Protein AF-A0A959PZJ1-F1 (afdb_monomer)

Mean predicted aligned error: 14.78 Å

Structure (mmCIF, N/CA/C/O backbone):
data_AF-A0A959PZJ1-F1
#
_entry.id   AF-A0A959PZJ1-F1
#
loop_
_atom_site.group_PDB
_atom_site.id
_atom_site.type_symbol
_atom_site.label_atom_id
_atom_site.label_alt_id
_atom_site.label_comp_id
_atom_site.label_asym_id
_atom_site.label_entity_id
_atom_site.label_seq_id
_atom_site.pdbx_PDB_ins_code
_atom_site.Cartn_x
_atom_site.Cartn_y
_atom_site.Cartn_z
_atom_site.occupancy
_atom_site.B_iso_or_equiv
_atom_site.auth_seq_id
_atom_site.auth_comp_id
_atom_site.auth_asym_id
_atom_site.auth_atom_id
_atom_site.pdbx_PDB_model_num
ATOM 1 N N . MET A 1 1 ? 11.926 2.101 31.659 1.00 60.25 1 MET A N 1
ATOM 2 C CA . MET A 1 1 ? 12.029 3.269 30.749 1.00 60.25 1 MET A CA 1
ATOM 3 C C . MET A 1 1 ? 13.164 3.153 29.732 1.00 60.25 1 MET A C 1
ATOM 5 O O . MET A 1 1 ? 12.874 3.204 28.548 1.00 60.25 1 MET A O 1
ATOM 9 N N . ARG A 1 2 ? 14.420 2.883 30.128 1.00 76.94 2 ARG A N 1
ATOM 10 C CA . ARG A 1 2 ? 15.550 2.706 29.180 1.00 76.94 2 ARG A CA 1
ATOM 11 C C . ARG A 1 2 ? 15.312 1.690 28.051 1.00 76.94 2 ARG A C 1
ATOM 13 O O . ARG A 1 2 ? 15.648 1.971 26.910 1.00 76.94 2 ARG A O 1
ATOM 20 N N . LYS A 1 3 ? 14.697 0.538 28.348 1.00 74.31 3 LYS A N 1
ATOM 21 C CA . LYS A 1 3 ? 14.401 -0.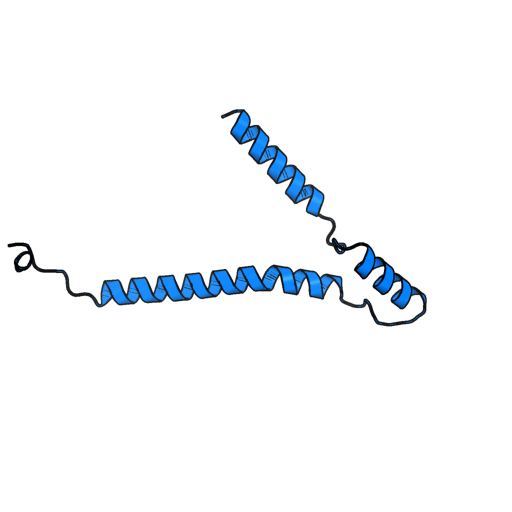499 27.337 1.00 74.31 3 LYS A CA 1
ATOM 22 C C . LYS A 1 3 ? 13.304 -0.084 26.350 1.00 74.31 3 LYS A C 1
ATOM 24 O O . LYS A 1 3 ? 13.353 -0.455 25.187 1.00 74.31 3 LYS A O 1
ATOM 29 N N . LEU A 1 4 ? 12.366 0.741 26.814 1.00 88.56 4 LEU A N 1
ATOM 30 C CA . LEU A 1 4 ? 11.290 1.313 26.005 1.00 88.56 4 LEU A CA 1
ATOM 31 C C . LEU A 1 4 ? 11.847 2.385 25.061 1.00 88.56 4 LEU A C 1
ATOM 33 O O . LEU A 1 4 ? 11.548 2.363 23.877 1.00 88.56 4 LEU A O 1
ATOM 37 N N . ILE A 1 5 ? 12.751 3.234 25.563 1.00 92.25 5 ILE A N 1
ATOM 38 C CA . ILE A 1 5 ? 13.478 4.231 24.763 1.00 92.25 5 ILE A CA 1
ATOM 39 C C . ILE A 1 5 ? 14.341 3.546 23.693 1.00 92.25 5 ILE A C 1
ATOM 41 O O . ILE A 1 5 ? 14.270 3.920 22.530 1.00 92.25 5 ILE A O 1
ATOM 45 N N . LEU A 1 6 ? 15.094 2.500 24.055 1.00 92.81 6 LEU A N 1
ATOM 46 C CA . LEU A 1 6 ? 15.882 1.711 23.098 1.00 92.81 6 LEU A CA 1
ATOM 47 C C . LEU A 1 6 ? 15.009 1.065 22.016 1.00 92.81 6 LEU A C 1
ATOM 49 O O . LEU A 1 6 ? 15.355 1.129 20.841 1.00 92.81 6 LEU A O 1
ATOM 53 N N . SER A 1 7 ? 13.865 0.491 22.394 1.00 91.12 7 SER A N 1
ATOM 54 C CA . SER A 1 7 ? 12.926 -0.103 21.437 1.00 91.12 7 SER A CA 1
ATOM 55 C C . SER A 1 7 ? 12.327 0.937 20.485 1.00 91.12 7 SER A C 1
ATOM 57 O O . SER A 1 7 ? 12.117 0.646 19.310 1.00 91.12 7 SER A O 1
ATOM 59 N N . LEU A 1 8 ? 12.064 2.151 20.975 1.00 92.81 8 LEU A N 1
ATOM 60 C CA . LEU A 1 8 ? 11.480 3.241 20.194 1.00 92.81 8 LEU A CA 1
ATOM 61 C C . LEU A 1 8 ? 12.505 3.844 19.221 1.00 92.81 8 LEU A C 1
ATOM 63 O O . LEU A 1 8 ? 12.180 4.083 18.062 1.00 92.81 8 LEU A O 1
ATOM 67 N N . ILE A 1 9 ? 13.761 3.987 19.658 1.00 93.06 9 ILE A N 1
ATOM 68 C CA . ILE A 1 9 ? 14.889 4.387 18.804 1.00 93.06 9 ILE A CA 1
ATOM 69 C C . ILE A 1 9 ? 15.144 3.333 17.720 1.00 93.06 9 ILE A C 1
ATOM 71 O O . ILE A 1 9 ? 15.290 3.686 16.555 1.00 93.06 9 ILE A O 1
ATOM 75 N N . LEU A 1 10 ? 15.152 2.044 18.074 1.00 91.38 10 LEU A N 1
ATOM 76 C CA . LEU A 1 10 ? 15.368 0.959 17.113 1.00 91.38 10 LEU A CA 1
ATOM 77 C C . LEU A 1 10 ? 14.260 0.908 16.050 1.00 91.38 10 LEU A C 1
ATOM 79 O O . LEU A 1 10 ? 14.551 0.767 14.865 1.00 91.38 10 LEU A O 1
ATOM 83 N N . SER A 1 11 ? 13.004 1.083 16.468 1.00 87.25 11 SER A N 1
ATOM 84 C CA . SER A 1 11 ? 11.855 1.191 15.562 1.00 87.25 11 SER A CA 1
ATOM 85 C C . SER A 1 11 ? 11.999 2.385 14.612 1.00 87.25 11 SER A C 1
ATOM 87 O O . SER A 1 11 ? 11.868 2.236 13.400 1.00 87.25 11 SER A O 1
ATOM 89 N N . LEU A 1 12 ? 12.370 3.559 15.133 1.00 87.31 12 LEU A N 1
ATOM 90 C CA . LEU A 1 12 ? 12.565 4.765 14.328 1.00 87.31 12 LEU A CA 1
ATOM 91 C C . LEU A 1 12 ? 13.694 4.609 13.295 1.00 87.31 12 LEU A C 1
ATOM 93 O O . LEU A 1 12 ? 13.536 5.008 12.143 1.00 87.31 12 LEU A O 1
ATOM 97 N N . VAL A 1 13 ? 14.812 3.987 13.682 1.00 85.44 13 VAL A N 1
ATOM 98 C CA . VAL A 1 13 ? 15.926 3.672 12.772 1.00 85.44 13 VAL A CA 1
ATOM 99 C C . VAL A 1 13 ? 15.480 2.705 11.675 1.00 85.44 13 VAL A C 1
ATOM 101 O O . VAL A 1 13 ? 15.827 2.905 10.514 1.00 85.44 13 VAL A O 1
ATOM 104 N N . PHE A 1 14 ? 14.670 1.699 12.006 1.00 80.12 14 PHE A N 1
ATOM 105 C CA . PHE A 1 14 ? 14.133 0.754 11.027 1.00 80.12 14 PHE A CA 1
ATOM 106 C C . PHE A 1 14 ? 13.182 1.430 10.024 1.00 80.12 14 PHE A C 1
ATOM 108 O O . PHE A 1 14 ? 13.276 1.189 8.822 1.00 80.12 14 PHE A O 1
ATOM 115 N N . LEU A 1 15 ? 12.329 2.348 10.492 1.00 73.62 15 LEU A N 1
ATOM 116 C CA . LEU A 1 15 ? 11.467 3.162 9.627 1.00 73.62 15 LEU A CA 1
ATOM 117 C C . LEU A 1 15 ? 12.277 4.077 8.694 1.00 73.62 15 LEU A C 1
ATOM 119 O O . LEU A 1 15 ? 11.907 4.257 7.537 1.00 73.62 15 LEU A O 1
ATOM 123 N N . MET A 1 16 ? 13.394 4.633 9.167 1.00 70.94 16 MET A N 1
ATOM 124 C CA . MET A 1 16 ? 14.291 5.450 8.341 1.00 70.94 16 MET A CA 1
ATOM 125 C C . MET A 1 16 ? 15.114 4.609 7.357 1.00 70.94 16 MET A C 1
ATOM 127 O O . MET A 1 16 ? 15.378 5.062 6.246 1.00 70.94 16 MET A O 1
ATOM 131 N N . ALA A 1 17 ? 15.469 3.371 7.707 1.00 65.81 17 ALA A N 1
ATOM 132 C CA . ALA A 1 17 ? 16.111 2.421 6.796 1.00 65.81 17 ALA A CA 1
ATOM 133 C C . ALA A 1 17 ? 15.165 1.937 5.678 1.00 65.81 17 ALA A C 1
ATOM 135 O O . ALA A 1 17 ? 15.622 1.565 4.600 1.00 65.81 17 ALA A O 1
ATOM 136 N N . ALA A 1 18 ? 13.848 2.017 5.888 1.00 61.25 18 ALA A N 1
ATOM 137 C CA . ALA A 1 18 ? 12.838 1.753 4.863 1.00 61.25 18 ALA A CA 1
ATOM 138 C C . ALA A 1 18 ? 12.710 2.874 3.803 1.00 61.25 18 ALA A C 1
ATOM 140 O O . ALA A 1 18 ? 11.883 2.768 2.901 1.00 61.25 18 ALA A O 1
ATOM 141 N N . SER A 1 19 ? 13.529 3.935 3.866 1.00 51.53 19 SER A N 1
ATOM 142 C CA . SER A 1 19 ? 13.490 5.091 2.946 1.00 51.53 19 SER A CA 1
ATOM 143 C C . SER A 1 19 ? 13.881 4.789 1.491 1.00 51.53 19 SER A C 1
ATOM 145 O O . SER A 1 19 ? 13.852 5.676 0.639 1.00 51.53 19 SER A O 1
ATOM 147 N N . SER A 1 20 ? 14.166 3.533 1.158 1.00 52.66 20 SER A N 1
ATOM 148 C CA . SER A 1 20 ? 14.257 3.094 -0.229 1.00 52.66 20 SER A CA 1
ATOM 149 C C . SER A 1 20 ? 12.886 2.592 -0.678 1.00 52.66 20 SER A C 1
ATOM 151 O O . SER A 1 20 ? 12.554 1.424 -0.497 1.00 52.66 20 SER A O 1
ATOM 153 N N . LEU A 1 21 ? 12.103 3.466 -1.319 1.00 53.91 21 LEU A N 1
ATOM 154 C CA . LEU A 1 21 ? 10.903 3.140 -2.119 1.00 53.91 21 LEU A CA 1
ATOM 155 C C . LEU A 1 21 ? 11.258 2.312 -3.376 1.00 53.91 21 LEU A C 1
ATOM 157 O O . LEU A 1 21 ? 10.765 2.534 -4.479 1.00 53.91 21 LEU A O 1
ATOM 161 N N . ILE A 1 22 ? 12.180 1.370 -3.224 1.00 54.56 22 ILE A N 1
ATOM 162 C CA . ILE A 1 22 ? 12.747 0.530 -4.259 1.00 54.56 22 ILE A CA 1
ATOM 163 C C . ILE A 1 22 ? 12.348 -0.883 -3.856 1.00 54.56 22 ILE A C 1
ATOM 165 O O . ILE A 1 22 ? 12.817 -1.396 -2.847 1.00 54.56 22 ILE A O 1
ATOM 169 N N . ALA A 1 23 ? 11.401 -1.440 -4.611 1.00 53.69 23 ALA A N 1
ATOM 170 C CA . ALA A 1 23 ? 10.732 -2.719 -4.393 1.00 53.69 23 ALA A CA 1
ATOM 171 C C . ALA A 1 23 ? 11.503 -3.717 -3.502 1.00 53.69 23 ALA A C 1
ATOM 173 O O . ALA A 1 23 ? 12.574 -4.195 -3.873 1.00 53.69 23 ALA A O 1
ATOM 174 N N . GLN A 1 24 ? 10.900 -4.096 -2.368 1.00 54.06 24 GLN A N 1
ATOM 175 C CA . GLN A 1 24 ? 11.448 -5.054 -1.392 1.00 54.06 24 GLN A CA 1
ATOM 176 C C . GLN A 1 24 ? 11.551 -6.507 -1.912 1.00 54.06 24 GLN A C 1
ATOM 178 O O . GLN A 1 24 ? 11.925 -7.408 -1.167 1.00 54.06 24 GLN A O 1
ATOM 183 N N . CYS A 1 25 ? 11.257 -6.758 -3.192 1.00 65.44 25 CYS A N 1
ATOM 184 C CA . CYS A 1 25 ? 11.475 -8.049 -3.840 1.00 65.44 25 CYS A CA 1
ATOM 185 C C . CYS A 1 25 ? 12.529 -7.887 -4.951 1.00 65.44 25 CYS A C 1
ATOM 187 O O . CYS A 1 25 ? 12.192 -7.399 -6.037 1.00 65.44 25 CYS A O 1
ATOM 189 N N . PRO A 1 26 ? 13.791 -8.307 -4.726 1.00 61.78 26 PRO A N 1
ATOM 190 C CA . PRO A 1 26 ? 14.873 -8.117 -5.695 1.00 61.78 26 PRO A CA 1
ATO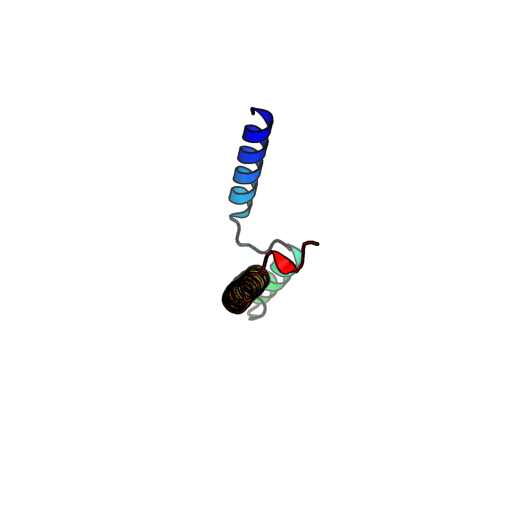M 191 C C . PRO A 1 26 ? 14.601 -8.835 -7.027 1.00 61.78 26 PRO A C 1
ATOM 193 O O . PRO A 1 26 ? 15.019 -8.355 -8.077 1.00 61.78 26 PRO A O 1
ATOM 196 N N . MET A 1 27 ? 13.822 -9.924 -7.008 1.00 63.50 27 MET A N 1
ATOM 197 C CA . MET A 1 27 ? 13.450 -10.690 -8.204 1.00 63.50 27 MET A C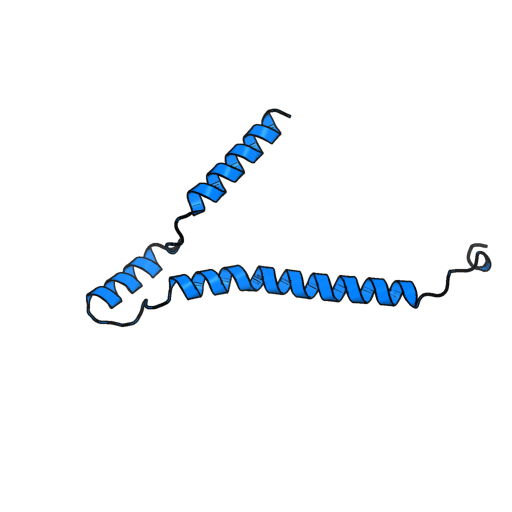A 1
ATOM 198 C C . MET A 1 27 ? 12.478 -9.928 -9.127 1.00 63.50 27 MET A C 1
ATOM 200 O O . MET A 1 27 ? 12.687 -9.879 -10.342 1.00 63.50 27 MET A O 1
ATOM 204 N N . CYS A 1 28 ? 11.448 -9.281 -8.567 1.00 69.50 28 CYS A N 1
ATOM 205 C CA . CYS A 1 28 ? 10.477 -8.507 -9.352 1.00 69.50 28 CYS A CA 1
ATOM 206 C C . CYS A 1 28 ? 11.110 -7.234 -9.930 1.00 69.50 28 CYS A C 1
ATOM 208 O O . CYS A 1 28 ? 10.806 -6.844 -11.056 1.00 69.50 28 CYS A O 1
ATOM 210 N N . ARG A 1 29 ? 12.031 -6.613 -9.180 1.00 70.56 29 ARG A N 1
ATOM 211 C CA . ARG A 1 29 ? 12.776 -5.436 -9.632 1.00 70.56 29 ARG A CA 1
ATOM 212 C C . ARG A 1 29 ? 13.752 -5.766 -10.760 1.00 70.56 29 ARG A C 1
ATOM 214 O O . ARG A 1 29 ? 13.717 -5.092 -11.782 1.00 70.56 29 ARG A O 1
ATOM 221 N N . ALA A 1 30 ? 14.576 -6.804 -10.602 1.00 72.88 30 ALA A N 1
ATOM 222 C CA . ALA A 1 30 ? 15.580 -7.173 -11.602 1.00 72.88 30 ALA A CA 1
ATOM 223 C C . ALA A 1 30 ? 14.945 -7.514 -12.961 1.00 72.88 30 ALA A C 1
ATOM 225 O O . ALA A 1 30 ? 15.436 -7.097 -14.008 1.00 72.88 30 ALA A O 1
ATOM 226 N N . THR A 1 31 ? 13.804 -8.208 -12.945 1.00 76.12 31 THR A N 1
ATOM 227 C CA . THR A 1 31 ? 13.063 -8.563 -14.165 1.00 76.12 31 THR A CA 1
ATOM 228 C C . THR A 1 31 ? 12.466 -7.331 -14.856 1.00 76.12 31 THR A C 1
ATOM 230 O O . THR A 1 31 ? 12.525 -7.214 -16.082 1.00 76.12 31 THR A O 1
ATOM 233 N N . ALA A 1 32 ? 11.920 -6.393 -14.075 1.00 76.50 32 ALA A N 1
ATOM 234 C CA . ALA A 1 32 ? 11.371 -5.135 -14.577 1.00 76.50 32 ALA A CA 1
ATOM 235 C C . ALA A 1 32 ? 12.462 -4.201 -15.136 1.00 76.50 32 ALA A C 1
ATOM 237 O O . ALA A 1 32 ? 12.298 -3.629 -16.210 1.00 76.50 32 ALA A O 1
ATOM 238 N N . GLU A 1 33 ? 13.603 -4.076 -14.453 1.00 75.25 33 GLU A N 1
ATOM 239 C CA . GLU A 1 33 ? 14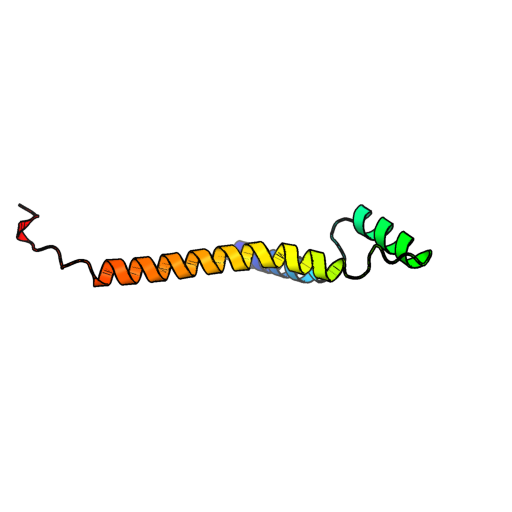.740 -3.278 -14.931 1.00 75.25 33 GLU A CA 1
ATOM 240 C C . GLU A 1 33 ? 15.365 -3.881 -16.195 1.00 75.25 33 GLU A C 1
ATOM 242 O O . GLU A 1 33 ? 15.647 -3.146 -17.139 1.00 75.25 33 GLU A O 1
ATOM 247 N N . SER A 1 34 ? 15.501 -5.210 -16.266 1.00 78.38 34 SER A N 1
ATOM 248 C CA . SER A 1 34 ? 15.981 -5.899 -17.469 1.00 78.38 34 SER A CA 1
ATOM 249 C C . SER A 1 34 ? 15.051 -5.676 -18.668 1.00 78.38 34 SER A C 1
ATOM 251 O O . SER A 1 34 ? 15.528 -5.387 -19.764 1.00 78.38 34 SER A O 1
ATOM 253 N N . ASN A 1 35 ? 13.728 -5.712 -18.465 1.00 80.62 35 ASN A N 1
ATOM 254 C CA . ASN A 1 35 ? 12.761 -5.392 -19.519 1.00 80.62 35 ASN A CA 1
ATOM 255 C C . ASN A 1 35 ? 12.911 -3.949 -20.016 1.00 80.62 35 ASN A C 1
ATOM 257 O O . ASN A 1 35 ? 12.944 -3.724 -21.222 1.00 80.62 35 ASN A O 1
ATOM 261 N N . LEU A 1 36 ? 13.045 -2.983 -19.104 1.00 81.44 36 LEU A N 1
ATOM 262 C CA . LEU A 1 36 ? 13.219 -1.570 -19.454 1.00 81.44 36 LEU A CA 1
ATOM 263 C C . LEU A 1 36 ? 14.524 -1.311 -20.226 1.00 81.44 36 LEU A C 1
ATOM 265 O O . LEU A 1 36 ? 14.522 -0.534 -21.179 1.00 81.44 36 LEU A O 1
ATOM 269 N N . GLN A 1 37 ? 15.624 -1.975 -19.853 1.00 80.81 37 GLN A N 1
ATOM 270 C CA . GLN A 1 37 ? 16.927 -1.834 -20.519 1.00 80.81 37 GLN A CA 1
ATOM 271 C C . GLN A 1 37 ? 16.936 -2.374 -21.956 1.00 80.81 37 GLN A C 1
ATOM 273 O O . GLN A 1 37 ? 17.647 -1.838 -22.801 1.00 80.81 37 GLN A O 1
ATOM 278 N N . HIS A 1 38 ? 16.116 -3.384 -22.255 1.00 84.19 38 HIS A N 1
ATOM 279 C CA . HIS A 1 38 ? 15.985 -3.961 -23.598 1.00 84.19 38 HIS A CA 1
ATOM 280 C C . HIS A 1 38 ? 14.842 -3.327 -24.418 1.00 84.19 38 HIS A C 1
ATOM 282 O O . HIS A 1 38 ? 14.376 -3.911 -25.393 1.00 84.19 38 HIS A O 1
ATOM 288 N N . GLY A 1 39 ? 14.374 -2.132 -24.032 1.00 79.75 39 GLY A N 1
ATOM 289 C CA . GLY A 1 39 ? 13.344 -1.375 -24.758 1.00 79.75 39 GLY A CA 1
ATOM 290 C C . GLY A 1 39 ? 11.897 -1.781 -24.453 1.00 79.75 39 GLY A C 1
ATOM 291 O O . GLY A 1 39 ? 10.965 -1.240 -25.048 1.00 79.75 39 GLY A O 1
ATOM 292 N N . GLY A 1 40 ? 11.686 -2.703 -23.514 1.00 78.56 40 GLY A N 1
ATOM 293 C CA . GLY A 1 40 ? 10.370 -3.078 -23.012 1.00 78.56 40 GLY A CA 1
ATOM 294 C C . GLY A 1 40 ? 9.763 -2.012 -22.095 1.00 78.56 40 G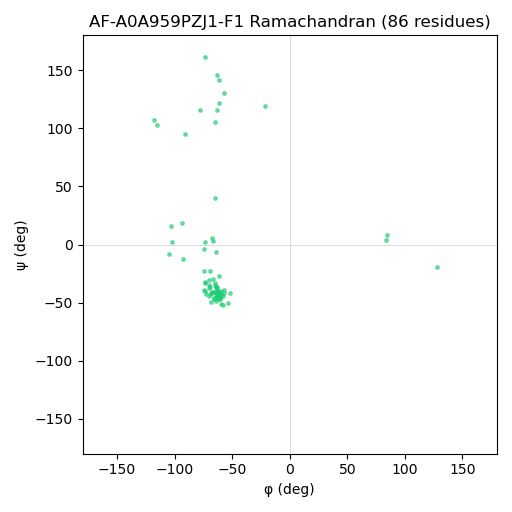LY A C 1
ATOM 295 O O . GLY A 1 40 ? 10.439 -1.146 -21.544 1.00 78.56 40 GLY A O 1
ATOM 296 N N . THR A 1 41 ? 8.446 -2.067 -21.907 1.00 79.38 41 THR A N 1
ATOM 297 C CA . THR A 1 41 ? 7.707 -1.157 -21.009 1.00 79.38 41 THR A CA 1
ATOM 298 C C . THR A 1 41 ? 7.288 -1.822 -19.699 1.00 79.38 41 THR A C 1
ATOM 300 O O . THR A 1 41 ? 6.834 -1.135 -18.780 1.00 79.38 41 THR A O 1
ATOM 303 N N . ALA A 1 42 ? 7.468 -3.143 -19.592 1.00 67.44 42 ALA A N 1
ATOM 304 C CA . ALA A 1 42 ? 7.181 -3.923 -18.398 1.00 67.44 42 ALA A CA 1
ATOM 305 C C . ALA A 1 42 ? 8.120 -3.491 -17.260 1.00 67.44 42 ALA A C 1
ATOM 307 O O . ALA A 1 42 ? 9.311 -3.776 -17.279 1.00 67.44 42 ALA A O 1
ATOM 308 N N . GLY A 1 43 ? 7.579 -2.746 -16.295 1.00 70.38 43 GLY A N 1
ATOM 309 C CA . GLY A 1 43 ? 8.342 -2.122 -15.210 1.00 70.38 43 GLY A CA 1
ATOM 310 C C . GLY A 1 43 ? 8.072 -0.627 -15.045 1.00 70.38 43 GLY A C 1
ATOM 311 O O . GLY A 1 43 ? 8.290 -0.085 -13.958 1.00 70.38 43 GLY A O 1
ATOM 312 N N . LYS A 1 44 ? 7.524 0.045 -16.072 1.00 73.81 44 LYS A N 1
ATOM 313 C CA . LYS A 1 44 ? 7.039 1.426 -15.931 1.00 73.81 44 LYS A CA 1
ATOM 314 C C . LYS A 1 44 ? 5.910 1.460 -14.897 1.00 73.81 44 LYS A C 1
ATOM 316 O O . LYS A 1 44 ? 4.903 0.780 -15.052 1.00 73.81 44 LYS A O 1
ATOM 321 N N . GLY A 1 45 ? 6.086 2.247 -13.836 1.00 74.00 45 GLY A N 1
ATOM 322 C CA . GLY A 1 45 ? 5.070 2.429 -12.792 1.00 74.00 45 GLY A CA 1
ATOM 323 C C . GLY A 1 45 ? 5.052 1.371 -11.681 1.00 74.00 45 GLY A C 1
ATOM 324 O O . GLY A 1 45 ? 4.163 1.415 -10.835 1.00 74.00 45 GLY A O 1
ATOM 325 N N . LEU A 1 46 ? 6.031 0.456 -11.615 1.00 74.06 46 LEU A N 1
ATOM 326 C CA . LEU A 1 46 ? 6.091 -0.565 -10.555 1.00 74.06 46 LEU A CA 1
ATOM 327 C C . LEU A 1 46 ? 6.123 0.047 -9.138 1.00 74.06 46 LEU A C 1
ATOM 329 O O . LEU A 1 46 ? 5.445 -0.446 -8.241 1.00 74.06 46 LEU A O 1
ATOM 333 N N . ASN A 1 47 ? 6.853 1.151 -8.944 1.00 72.31 47 ASN A N 1
ATOM 334 C CA . ASN A 1 47 ? 6.899 1.862 -7.658 1.00 72.31 47 ASN A CA 1
ATOM 335 C C . ASN A 1 47 ? 5.511 2.402 -7.258 1.00 72.31 47 ASN A C 1
ATOM 337 O O . ASN A 1 47 ? 5.065 2.235 -6.124 1.00 72.31 47 ASN A O 1
ATOM 341 N N . THR A 1 48 ? 4.776 2.961 -8.223 1.00 79.44 48 THR A N 1
ATOM 342 C CA . THR A 1 48 ? 3.399 3.428 -8.020 1.00 79.44 48 THR A CA 1
ATOM 343 C C . THR A 1 48 ? 2.472 2.277 -7.634 1.00 79.44 48 THR A C 1
ATOM 345 O O . THR A 1 48 ? 1.667 2.431 -6.720 1.00 79.44 48 THR A O 1
ATOM 348 N N . GLY A 1 49 ? 2.617 1.109 -8.268 1.00 77.94 49 GLY A N 1
ATOM 349 C CA . GLY A 1 49 ? 1.838 -0.085 -7.932 1.00 77.94 49 GLY A CA 1
ATOM 350 C C . GLY A 1 49 ? 2.067 -0.580 -6.499 1.00 77.94 49 GLY A C 1
ATOM 351 O O . GLY A 1 49 ? 1.107 -0.899 -5.800 1.00 77.94 49 GLY A O 1
ATOM 352 N N . ILE A 1 50 ? 3.320 -0.590 -6.030 1.00 78.06 50 ILE A N 1
ATOM 353 C CA . ILE A 1 50 ? 3.671 -0.999 -4.657 1.00 78.06 50 ILE A CA 1
ATOM 354 C C . ILE A 1 50 ? 3.091 -0.022 -3.633 1.00 78.06 50 ILE A C 1
ATOM 356 O O . ILE A 1 50 ? 2.465 -0.450 -2.664 1.00 78.06 50 ILE A O 1
ATOM 360 N N . LEU A 1 51 ? 3.249 1.284 -3.866 1.00 79.00 51 LEU A N 1
ATOM 361 C CA . LEU A 1 51 ? 2.649 2.319 -3.024 1.00 79.00 51 LEU A CA 1
ATOM 362 C C . LEU A 1 51 ? 1.127 2.175 -2.945 1.00 79.00 51 LEU A C 1
ATOM 364 O O . LEU A 1 51 ? 0.559 2.286 -1.862 1.00 79.00 51 LEU A O 1
ATOM 368 N N . TYR A 1 52 ? 0.470 1.883 -4.070 1.00 80.62 52 TYR A N 1
ATOM 369 C CA . TYR A 1 52 ? -0.978 1.704 -4.113 1.00 80.62 52 TYR A CA 1
ATOM 370 C C . TYR A 1 52 ? -1.424 0.474 -3.313 1.00 80.62 52 TYR A C 1
ATOM 372 O O . TYR A 1 52 ? -2.334 0.575 -2.494 1.00 80.62 52 TYR A O 1
ATOM 380 N N . MET A 1 53 ? -0.739 -0.663 -3.481 1.00 82.31 53 MET A N 1
ATOM 381 C CA . MET A 1 53 ? -1.027 -1.899 -2.740 1.00 82.31 53 MET A CA 1
ATOM 382 C C . MET A 1 53 ? -0.777 -1.770 -1.237 1.00 82.31 53 MET A C 1
ATOM 384 O O . MET A 1 53 ? -1.524 -2.349 -0.453 1.00 82.31 53 MET A O 1
ATOM 388 N N . LEU A 1 54 ? 0.229 -0.994 -0.822 1.00 82.56 54 LEU A N 1
ATOM 389 C CA . LEU A 1 54 ? 0.469 -0.705 0.592 1.00 82.56 54 LEU A CA 1
ATOM 390 C C . LEU A 1 54 ? -0.554 0.278 1.161 1.00 82.56 54 LEU A C 1
ATOM 392 O O . LEU A 1 54 ? -1.004 0.078 2.279 1.00 82.56 54 LEU A O 1
ATOM 396 N N . ALA A 1 55 ? -0.949 1.315 0.419 1.00 87.75 55 ALA A N 1
ATOM 397 C CA . ALA A 1 55 ? -1.911 2.311 0.892 1.00 87.75 55 ALA A CA 1
ATOM 398 C C . ALA A 1 55 ? -3.333 1.741 1.040 1.00 87.75 55 ALA A C 1
ATOM 400 O O . ALA A 1 55 ? -4.054 2.096 1.974 1.00 87.75 55 ALA A O 1
ATOM 401 N N . MET A 1 56 ? -3.728 0.841 0.139 1.00 93.62 56 MET A N 1
ATOM 402 C CA . MET A 1 56 ? -5.081 0.288 0.061 1.00 93.62 56 MET A CA 1
ATOM 403 C C . MET A 1 56 ? -5.598 -0.332 1.378 1.00 93.62 56 MET A C 1
ATOM 405 O O . MET A 1 56 ? -6.676 0.081 1.815 1.00 93.62 56 MET A O 1
ATOM 409 N N . PRO A 1 57 ? -4.868 -1.225 2.083 1.00 89.12 57 PRO A N 1
ATOM 410 C CA . PRO A 1 57 ? -5.340 -1.793 3.347 1.00 89.12 57 PRO A CA 1
ATOM 411 C C . PRO A 1 57 ? -5.531 -0.743 4.449 1.00 89.12 57 PRO A C 1
ATOM 413 O O . PRO A 1 57 ? -6.495 -0.833 5.206 1.00 89.12 57 PRO A O 1
ATOM 416 N N . TYR A 1 58 ? -4.677 0.283 4.530 1.00 92.19 58 TYR A N 1
ATOM 417 C CA . TYR A 1 58 ? -4.830 1.337 5.540 1.00 92.19 58 TYR A CA 1
ATOM 418 C C . TYR A 1 58 ? -6.060 2.204 5.277 1.00 92.19 58 TYR A C 1
ATOM 420 O O . TYR A 1 58 ? -6.803 2.516 6.208 1.00 92.19 58 TYR A O 1
ATOM 428 N N . VAL A 1 59 ? -6.307 2.552 4.010 1.00 96.38 59 VAL A N 1
ATOM 429 C CA . VAL A 1 59 ? -7.505 3.302 3.610 1.00 96.38 59 VAL A CA 1
ATOM 430 C C . VAL A 1 59 ? -8.768 2.491 3.901 1.00 96.38 59 VAL A C 1
ATOM 432 O O . VAL A 1 59 ? -9.721 3.034 4.457 1.00 96.38 59 VAL A O 1
ATOM 435 N N . LEU A 1 60 ? -8.765 1.190 3.593 1.00 96.12 60 LEU A N 1
ATOM 436 C CA . LEU A 1 60 ? -9.882 0.284 3.873 1.00 96.12 60 LEU A CA 1
ATOM 437 C C . LEU A 1 60 ? -10.205 0.215 5.367 1.00 96.12 60 LEU A C 1
ATOM 439 O O . LEU A 1 60 ? -11.352 0.419 5.762 1.00 96.12 60 LEU A O 1
ATOM 443 N N . VAL A 1 61 ? -9.196 -0.037 6.203 1.00 96.38 61 VAL A N 1
ATOM 444 C CA . VAL A 1 61 ? -9.370 -0.125 7.659 1.00 96.38 61 VAL A CA 1
ATOM 445 C C . VAL A 1 61 ? -9.840 1.212 8.232 1.00 96.38 61 VAL A C 1
ATOM 447 O O . VAL A 1 61 ? -10.759 1.234 9.051 1.00 96.38 61 VAL A O 1
ATOM 450 N N . GLY A 1 62 ? -9.275 2.331 7.766 1.00 96.88 62 GLY A N 1
ATOM 451 C CA . GLY A 1 62 ? -9.710 3.670 8.161 1.00 96.88 62 GLY A CA 1
ATOM 452 C C . GLY A 1 62 ? -11.172 3.941 7.799 1.00 96.88 62 GLY A C 1
ATOM 453 O O . GLY A 1 62 ? -11.941 4.396 8.644 1.00 96.88 62 GLY A O 1
ATOM 454 N N . ALA A 1 63 ? -11.590 3.600 6.578 1.00 97.25 63 ALA A N 1
ATOM 455 C CA . ALA A 1 63 ? -12.968 3.770 6.127 1.00 97.25 63 ALA A CA 1
ATOM 456 C C . ALA A 1 63 ? -13.955 2.925 6.950 1.00 97.25 63 ALA A C 1
ATOM 458 O O . ALA A 1 63 ? -14.965 3.449 7.423 1.00 97.25 63 ALA A O 1
ATOM 459 N N . ILE A 1 64 ? -13.644 1.645 7.178 1.00 96.75 64 ILE A N 1
ATOM 460 C CA . ILE A 1 64 ? -14.471 0.749 8.001 1.00 96.75 64 ILE A CA 1
ATOM 461 C C . ILE A 1 64 ? -14.573 1.282 9.435 1.00 96.75 64 ILE A C 1
ATOM 463 O O . ILE A 1 64 ? -15.672 1.352 9.985 1.00 96.75 64 ILE A O 1
ATOM 467 N N . GLY A 1 65 ? -13.453 1.711 10.024 1.00 96.75 65 GLY A N 1
ATOM 468 C CA . GLY A 1 65 ? -13.422 2.287 11.368 1.00 96.75 65 GLY A CA 1
ATOM 469 C C . GLY A 1 65 ? -14.276 3.552 11.494 1.00 96.75 65 GLY A C 1
ATOM 470 O O . GLY A 1 65 ? -15.041 3.682 12.449 1.00 96.75 65 GLY A O 1
ATOM 471 N N . LEU A 1 66 ? -14.211 4.453 10.507 1.00 96.38 66 LEU A N 1
ATOM 472 C CA . LEU A 1 66 ? -15.028 5.671 10.471 1.00 96.38 66 LEU A CA 1
ATOM 473 C C . LEU A 1 66 ? -16.526 5.364 10.352 1.00 96.38 66 LEU A C 1
ATOM 475 O O . LEU A 1 66 ? -17.330 5.967 11.064 1.00 96.38 66 LEU A O 1
ATOM 479 N N . ILE A 1 67 ? -16.914 4.423 9.485 1.00 96.19 67 ILE A N 1
ATOM 480 C CA . ILE A 1 67 ? -18.316 4.000 9.338 1.00 96.19 67 ILE A CA 1
ATOM 481 C C . ILE A 1 67 ? -18.818 3.379 10.645 1.00 96.19 67 ILE A C 1
ATOM 483 O O . ILE A 1 67 ? -19.892 3.737 11.128 1.00 96.19 67 ILE A O 1
ATOM 487 N N . TRP A 1 68 ? -18.026 2.491 11.250 1.00 95.25 68 TRP A N 1
ATOM 488 C CA . TRP A 1 68 ? -18.380 1.847 12.511 1.00 95.25 68 TRP A CA 1
ATOM 489 C C . TRP A 1 68 ? -18.555 2.862 13.644 1.00 95.25 68 TRP A C 1
ATOM 491 O O . TRP A 1 68 ? -19.560 2.814 14.354 1.00 95.25 68 TRP A O 1
ATOM 501 N N . TRP A 1 69 ? -17.633 3.821 13.776 1.00 93.94 69 TRP A N 1
ATOM 502 C CA . TRP A 1 69 ? -17.739 4.890 14.769 1.00 93.94 69 TRP A CA 1
ATOM 503 C C . TRP A 1 69 ? -19.034 5.683 14.570 1.00 93.94 69 TRP A C 1
ATOM 505 O O . TRP A 1 69 ? -19.809 5.842 15.516 1.00 93.94 69 TRP A O 1
ATOM 515 N N . LYS A 1 70 ? -19.301 6.163 13.347 1.00 91.12 70 LYS A N 1
ATOM 516 C CA . LYS A 1 70 ? -20.509 6.952 13.055 1.00 91.12 70 LYS A CA 1
ATOM 517 C C . LYS A 1 70 ? -21.783 6.182 13.404 1.00 91.12 70 LYS A C 1
ATOM 519 O O . LYS A 1 70 ? -22.646 6.736 14.077 1.00 91.12 70 LYS A O 1
ATOM 524 N N . ASN A 1 71 ? -21.856 4.900 13.045 1.00 89.00 71 ASN A N 1
ATOM 525 C CA . ASN A 1 71 ? -23.008 4.057 13.365 1.00 89.00 71 ASN A CA 1
ATOM 526 C C . ASN A 1 71 ? -23.193 3.867 14.880 1.00 89.00 71 ASN A C 1
ATOM 528 O O . ASN A 1 71 ? -24.325 3.855 15.356 1.00 89.00 71 ASN A O 1
ATOM 532 N N . ARG A 1 72 ? -22.107 3.755 15.657 1.00 84.44 72 ARG A N 1
ATOM 533 C CA . ARG A 1 72 ? -22.179 3.625 17.124 1.00 84.44 72 ARG A CA 1
ATOM 534 C C . ARG A 1 72 ? -22.635 4.911 17.811 1.00 84.44 72 ARG A C 1
ATOM 536 O O . ARG A 1 72 ? -23.404 4.819 18.761 1.00 84.44 72 ARG A O 1
ATOM 543 N N . ILE A 1 73 ? -22.224 6.084 17.319 1.00 81.50 73 ILE A N 1
ATOM 544 C CA . ILE A 1 73 ? -22.742 7.366 17.827 1.00 81.50 73 ILE A CA 1
ATOM 545 C C . ILE A 1 73 ? -24.240 7.482 17.542 1.00 81.50 73 ILE A C 1
ATOM 547 O O . ILE A 1 73 ? -25.007 7.826 18.437 1.00 81.50 73 ILE A O 1
ATOM 551 N N . THR A 1 74 ? -24.673 7.201 16.310 1.00 75.12 74 THR A N 1
ATOM 552 C CA . THR A 1 74 ? -26.093 7.297 15.949 1.00 75.12 74 THR A CA 1
ATOM 553 C C . THR A 1 74 ? -26.943 6.327 16.770 1.00 75.12 74 THR A C 1
ATOM 555 O O . THR A 1 74 ? -27.975 6.736 17.284 1.00 75.12 74 THR A O 1
ATOM 558 N N . ALA A 1 75 ? -26.479 5.092 16.985 1.00 68.69 75 ALA A N 1
ATOM 559 C 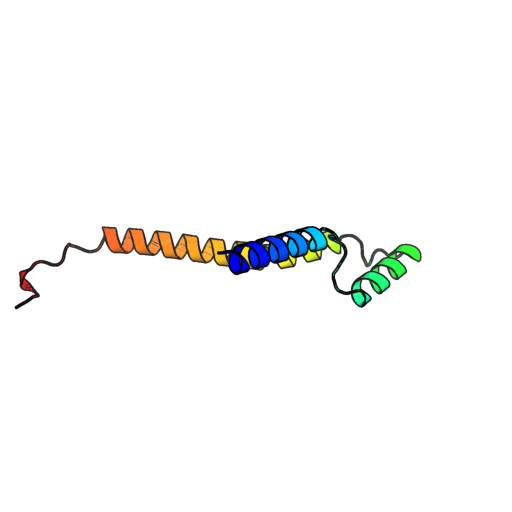CA . ALA A 1 75 ? -27.180 4.120 17.825 1.00 68.69 75 ALA A CA 1
ATOM 560 C C . ALA A 1 75 ? -27.252 4.533 19.309 1.00 68.69 75 ALA A C 1
ATOM 562 O O . ALA A 1 75 ? -28.236 4.235 19.974 1.00 68.69 75 ALA A O 1
ATOM 563 N N . GLN A 1 76 ? -26.238 5.227 19.839 1.00 67.56 76 GLN A N 1
ATOM 564 C CA . GLN A 1 76 ? -26.269 5.746 21.211 1.00 67.56 76 GLN A CA 1
ATOM 565 C C . GLN A 1 76 ? -27.204 6.957 21.362 1.00 67.56 76 GLN A C 1
ATOM 567 O O . GLN A 1 76 ? -27.824 7.105 22.409 1.00 67.56 76 GLN A O 1
ATOM 572 N N . ASN A 1 77 ? -27.327 7.800 20.331 1.00 66.25 77 ASN A N 1
ATOM 573 C CA . ASN A 1 77 ? -28.266 8.929 20.321 1.00 66.25 77 ASN A CA 1
ATOM 574 C C . ASN A 1 77 ? -29.731 8.503 20.129 1.00 66.25 77 ASN A C 1
ATOM 576 O O . ASN A 1 77 ? -30.622 9.261 20.498 1.00 66.25 77 ASN A O 1
ATOM 580 N N . ASP A 1 78 ? -29.972 7.329 19.542 1.00 67.44 78 ASP A N 1
ATOM 581 C CA . ASP A 1 78 ? -31.312 6.771 19.307 1.00 67.44 78 ASP A CA 1
ATOM 582 C C . ASP A 1 78 ? -31.786 5.849 20.448 1.00 67.44 78 ASP A C 1
ATOM 584 O O . ASP A 1 78 ? -32.963 5.512 20.539 1.00 67.44 78 ASP A O 1
ATOM 588 N N . TYR A 1 79 ? -30.885 5.448 21.353 1.00 63.75 79 TYR A N 1
ATOM 589 C CA . TYR A 1 79 ? -31.250 4.633 22.506 1.00 63.75 79 TYR A CA 1
ATOM 590 C C . TYR A 1 79 ? -31.907 5.502 23.593 1.00 63.75 79 TYR A C 1
ATOM 592 O O . TYR A 1 79 ? -31.234 6.376 24.153 1.00 63.75 79 TYR A O 1
ATOM 600 N N . PRO A 1 80 ? -33.194 5.286 23.938 1.00 65.12 80 PRO A N 1
ATOM 601 C CA . PRO A 1 80 ? -33.795 5.968 25.075 1.00 65.12 80 PRO A CA 1
ATOM 602 C C . PRO A 1 80 ? -33.035 5.574 26.353 1.00 65.12 80 PRO A C 1
ATOM 604 O O . PRO A 1 80 ? -32.627 4.417 26.492 1.00 65.12 80 PRO A O 1
ATOM 607 N N . PRO A 1 81 ? -32.806 6.503 27.297 1.00 66.50 81 PRO A N 1
ATOM 608 C CA . PRO A 1 81 ? -32.136 6.168 28.548 1.00 66.50 81 PRO A CA 1
ATOM 609 C C . PRO A 1 81 ? -32.900 5.044 29.263 1.00 66.50 81 PRO A C 1
ATOM 611 O O . PRO A 1 81 ? -34.115 5.133 29.428 1.00 66.50 81 PRO A O 1
ATOM 614 N N . VAL A 1 82 ? -32.196 3.985 29.684 1.00 69.69 82 VAL A N 1
ATOM 615 C CA . VAL A 1 82 ? -32.796 2.901 30.485 1.00 69.69 82 VAL A CA 1
ATOM 616 C C . VAL A 1 82 ? -33.255 3.486 31.809 1.00 69.69 82 VAL A C 1
ATOM 618 O O . VAL A 1 82 ? -32.433 3.963 32.595 1.00 69.69 82 VAL A O 1
ATOM 621 N N . GLY A 1 83 ? -34.567 3.453 32.032 1.00 69.94 83 GLY A N 1
ATOM 622 C CA . GLY A 1 83 ? -35.187 3.779 33.308 1.00 69.94 83 GLY A CA 1
ATOM 623 C C . GLY A 1 83 ? -34.754 2.801 34.399 1.00 69.94 83 GLY A C 1
ATOM 624 O O . GLY A 1 83 ? -34.518 1.615 34.153 1.0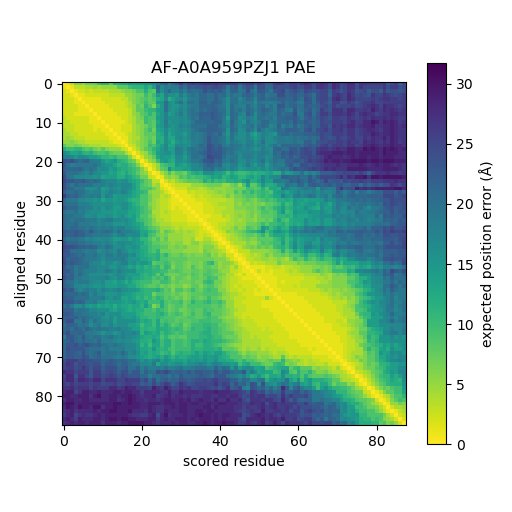0 69.94 83 GLY A O 1
ATOM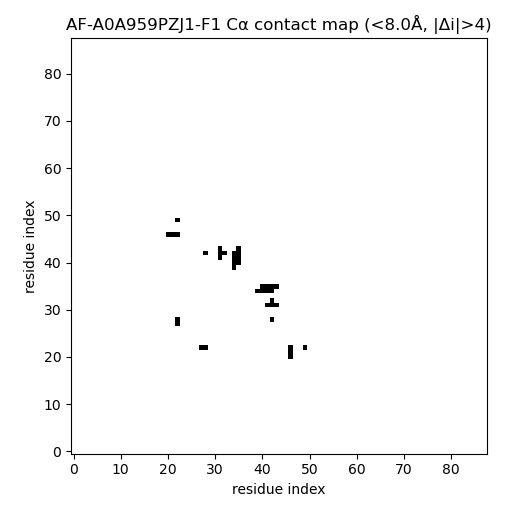 625 N N . ASN A 1 84 ? -34.624 3.315 35.621 1.00 69.88 84 ASN A N 1
ATOM 626 C CA . ASN A 1 84 ? -34.218 2.563 36.815 1.00 69.88 84 ASN A CA 1
ATOM 627 C C . ASN A 1 84 ? -35.215 1.454 37.224 1.00 69.88 84 ASN A C 1
ATOM 629 O O . ASN A 1 84 ? -34.925 0.646 38.100 1.00 69.88 84 ASN A O 1
ATOM 633 N N . ASP A 1 85 ? -36.353 1.394 36.549 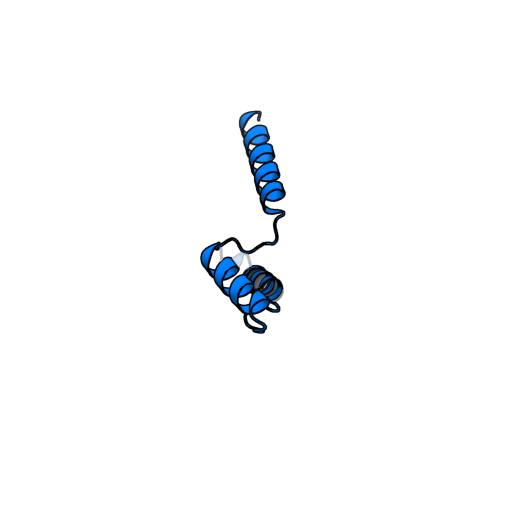1.00 70.94 85 ASP A N 1
ATOM 634 C CA . ASP A 1 85 ? -37.454 0.442 36.632 1.00 70.94 85 ASP A CA 1
ATOM 635 C C . ASP A 1 85 ? -37.153 -0.940 36.006 1.00 70.94 85 ASP A C 1
ATOM 637 O O . ASP A 1 85 ? -37.961 -1.855 36.128 1.00 70.94 85 ASP A O 1
ATOM 641 N N . GLN A 1 86 ? -35.980 -1.133 35.390 1.00 66.75 86 GLN A N 1
ATOM 642 C CA . GLN A 1 86 ? -35.487 -2.436 34.898 1.00 66.75 86 GLN A CA 1
ATOM 643 C C . GLN A 1 86 ? -34.425 -3.082 35.818 1.00 66.75 86 GLN A C 1
ATOM 645 O O . GLN A 1 86 ? -33.868 -4.127 35.481 1.00 66.75 86 GLN A O 1
ATOM 650 N N . LEU A 1 87 ? -34.096 -2.448 36.951 1.00 69.50 87 LEU A N 1
ATOM 651 C CA . LEU A 1 87 ? -33.062 -2.897 37.898 1.00 69.50 87 LEU A CA 1
ATOM 652 C C . LEU A 1 87 ? -33.631 -3.571 39.163 1.00 69.50 87 LEU A C 1
ATOM 654 O O . LEU A 1 87 ? -32.900 -3.706 40.145 1.00 69.50 87 LEU A O 1
ATOM 658 N N . ASN A 1 88 ? -34.906 -3.979 39.156 1.00 48.00 88 ASN A N 1
ATOM 659 C CA . ASN A 1 88 ? -35.565 -4.655 40.280 1.00 48.00 88 ASN A CA 1
ATOM 660 C C . ASN A 1 88 ? -36.328 -5.896 39.810 1.00 48.00 88 ASN A C 1
ATOM 662 O O . ASN A 1 88 ? -37.149 -5.745 38.878 1.00 48.00 88 ASN A O 1
#

Radius of gyration: 24.58 Å; Cα contacts (8 Å, |Δi|>4): 19; chains: 1; bounding box: 54×20×65 Å

Secondary structure (DSSP, 8-state):
-HHHHHHHHHHHHHHHHTT--S-S-HHHHHHHHHHHHTT--TTTTHHHHHHHHHHHHHHHHHHHHHHHHHHHHHHHHHS----GGG--

Sequence (88 aa):
MRKLILSLILSLVFLMAASSLIAQCPMCRATAESNLQHGGTAGKGLNTGILYMLAMPYVLVGAIGLIWWKNRITAQNDYPPVGNDQLN

Foldseek 3Di:
DVVVVVVVVVVVVVVVVVPPLQDPDVVQNVVLVVCVVVVHPRNPCPSVVVVCVVVVVVVVVVVVVVVVVVVVVVVVVPDDPDDPVVVD

Solvent-accessible surface area (backbone atoms only — not comparable to full-atom values): 5258 Å² total; per-residue (Å²): 107,73,69,58,51,51,52,52,51,52,50,52,52,52,60,59,68,57,71,60,83,59,68,97,45,66,69,67,46,52,56,22,52,52,30,44,74,74,74,41,69,58,51,75,61,50,60,58,53,51,52,49,64,62,47,48,60,57,53,50,52,50,51,53,50,51,53,52,50,53,54,52,53,53,52,59,74,68,51,76,82,84,60,79,83,76,78,117

pLDDT: mean 77.55, std 12.68, range [48.0, 97.25]